Protein AF-U6F7Y5-F1 (afdb_monomer_lite)

Structure (mmCIF, N/CA/C/O backbone):
data_AF-U6F7Y5-F1
#
_entry.id   AF-U6F7Y5-F1
#
loop_
_atom_site.group_PDB
_atom_site.id
_atom_site.type_symbol
_atom_site.label_atom_id
_atom_site.label_alt_id
_atom_site.label_comp_id
_atom_site.label_asym_id
_atom_site.label_entity_id
_atom_site.label_seq_id
_atom_site.pdbx_PDB_ins_code
_atom_site.Cartn_x
_atom_site.Cartn_y
_atom_site.Cartn_z
_atom_site.occupancy
_atom_site.B_iso_or_equiv
_atom_site.auth_seq_id
_atom_site.auth_comp_id
_atom_site.auth_asym_id
_atom_site.auth_atom_id
_atom_site.pdbx_PDB_model_num
ATOM 1 N N . MET A 1 1 ? -9.810 -14.148 -5.718 1.00 81.38 1 MET A N 1
ATOM 2 C CA . MET A 1 1 ? -8.820 -13.082 -5.940 1.00 81.38 1 MET A CA 1
ATOM 3 C C . MET A 1 1 ? -9.529 -11.849 -6.467 1.00 81.38 1 MET A C 1
ATOM 5 O O . MET A 1 1 ? -9.920 -11.822 -7.628 1.00 81.38 1 MET A O 1
ATOM 9 N N . THR A 1 2 ? -9.741 -10.866 -5.599 1.00 94.75 2 THR A N 1
ATOM 10 C CA . THR A 1 2 ? -10.179 -9.507 -5.942 1.00 94.75 2 THR A CA 1
ATOM 11 C C . THR A 1 2 ? -8.966 -8.591 -6.131 1.00 94.75 2 THR A C 1
ATOM 13 O O . THR A 1 2 ? -7.846 -8.943 -5.753 1.00 94.75 2 THR A O 1
ATOM 16 N N . ILE A 1 3 ? -9.176 -7.390 -6.678 1.00 95.94 3 ILE A N 1
ATOM 17 C CA . ILE A 1 3 ? -8.120 -6.369 -6.785 1.00 95.94 3 ILE A CA 1
ATOM 18 C C . ILE A 1 3 ? -7.553 -6.022 -5.398 1.00 95.94 3 ILE A C 1
ATOM 20 O O . ILE A 1 3 ? -6.339 -5.939 -5.234 1.00 95.94 3 ILE A O 1
ATOM 24 N N . GLY A 1 4 ? -8.411 -5.894 -4.382 1.00 97.69 4 GLY A N 1
ATOM 25 C CA . GLY A 1 4 ? -7.981 -5.616 -3.010 1.00 97.69 4 GLY A CA 1
ATOM 26 C C . GLY A 1 4 ? -7.128 -6.730 -2.400 1.00 97.69 4 GLY A C 1
ATOM 27 O O . GLY A 1 4 ? -6.132 -6.445 -1.738 1.00 97.69 4 GLY A O 1
ATOM 28 N N . GLU A 1 5 ? -7.456 -7.997 -2.669 1.00 98.00 5 GLU A N 1
ATOM 29 C CA . GLU A 1 5 ? -6.633 -9.142 -2.246 1.00 98.00 5 GLU A CA 1
ATOM 30 C C . GLU A 1 5 ? -5.259 -9.142 -2.936 1.00 98.00 5 GLU A C 1
ATOM 32 O O . GLU A 1 5 ? -4.247 -9.429 -2.294 1.00 98.00 5 GLU A O 1
ATOM 37 N N . ALA A 1 6 ? -5.205 -8.777 -4.222 1.00 97.62 6 ALA A N 1
ATOM 38 C CA . ALA A 1 6 ? -3.954 -8.669 -4.970 1.00 97.62 6 ALA A CA 1
ATOM 39 C C . ALA A 1 6 ? -3.064 -7.530 -4.442 1.00 97.62 6 ALA A C 1
ATOM 41 O O . ALA A 1 6 ? -1.884 -7.755 -4.171 1.00 97.62 6 ALA A O 1
ATOM 42 N N . LEU A 1 7 ? -3.628 -6.337 -4.218 1.00 97.81 7 LEU A N 1
ATOM 43 C CA . LEU A 1 7 ? -2.898 -5.199 -3.644 1.00 97.81 7 LEU A CA 1
ATOM 44 C C . LEU A 1 7 ? -2.383 -5.515 -2.232 1.00 97.81 7 LEU A C 1
ATOM 46 O O . LEU A 1 7 ? -1.218 -5.254 -1.933 1.00 97.81 7 LEU A O 1
ATOM 50 N N . LYS A 1 8 ? -3.199 -6.178 -1.400 1.00 98.31 8 LYS A N 1
ATOM 51 C CA . LYS A 1 8 ? -2.779 -6.668 -0.079 1.00 98.31 8 LYS A CA 1
ATOM 52 C C . LYS A 1 8 ? -1.597 -7.623 -0.169 1.00 98.31 8 LYS A C 1
ATOM 54 O O . LYS A 1 8 ? -0.655 -7.497 0.610 1.00 98.31 8 LYS A O 1
ATOM 59 N N . SER A 1 9 ? -1.640 -8.574 -1.102 1.00 98.12 9 SER A N 1
ATOM 60 C CA . SER A 1 9 ? -0.537 -9.511 -1.316 1.00 98.12 9 SER A CA 1
ATOM 61 C C . SER A 1 9 ? 0.747 -8.763 -1.666 1.00 98.12 9 SER A C 1
ATOM 63 O O . SER A 1 9 ? 1.753 -8.942 -0.984 1.00 98.12 9 SER A O 1
ATOM 65 N N . VAL A 1 10 ? 0.709 -7.864 -2.655 1.00 97.25 10 VAL A N 1
ATOM 66 C CA . VAL A 1 10 ? 1.877 -7.061 -3.060 1.00 97.25 10 VAL A CA 1
ATOM 67 C C . VAL A 1 10 ? 2.429 -6.254 -1.887 1.00 97.25 10 VAL A C 1
ATOM 69 O O . VAL A 1 10 ? 3.629 -6.290 -1.626 1.00 97.25 10 VAL A O 1
ATOM 72 N N . ARG A 1 11 ? 1.554 -5.579 -1.135 1.00 97.69 11 ARG A N 1
ATOM 73 C CA . ARG A 1 11 ? 1.938 -4.785 0.034 1.00 97.69 11 ARG A CA 1
ATOM 74 C C . ARG A 1 11 ? 2.661 -5.622 1.090 1.00 97.69 11 ARG A C 1
ATOM 76 O O . ARG A 1 11 ? 3.692 -5.201 1.607 1.00 97.69 11 ARG A O 1
ATOM 83 N N . LEU A 1 12 ? 2.121 -6.798 1.417 1.00 98.12 12 LEU A N 1
ATOM 84 C CA . LEU A 1 12 ? 2.721 -7.696 2.404 1.00 98.12 12 LEU A CA 1
ATOM 85 C C . LEU A 1 12 ? 4.076 -8.235 1.932 1.00 98.12 12 LEU A C 1
ATOM 87 O O . LEU A 1 12 ? 4.999 -8.296 2.738 1.00 98.12 12 LEU A O 1
ATOM 91 N N . HIS A 1 13 ? 4.225 -8.555 0.642 1.00 95.88 13 HIS A N 1
ATOM 92 C CA . HIS A 1 13 ? 5.519 -8.950 0.070 1.00 95.88 13 HIS A CA 1
ATOM 93 C C . HIS A 1 13 ? 6.546 -7.813 0.106 1.00 95.88 13 HIS A C 1
ATOM 95 O O . HIS A 1 13 ? 7.728 -8.065 0.317 1.00 95.88 13 HIS A O 1
ATOM 101 N N . ALA A 1 14 ? 6.102 -6.568 -0.070 1.00 95.06 14 ALA A N 1
ATOM 102 C CA . ALA A 1 14 ? 6.953 -5.390 0.060 1.00 95.06 14 ALA A CA 1
ATOM 103 C C . ALA A 1 14 ? 7.290 -5.037 1.522 1.00 95.06 14 ALA A C 1
ATOM 105 O O . ALA A 1 14 ? 8.170 -4.214 1.757 1.00 95.06 14 ALA A O 1
ATOM 106 N N . GLY A 1 15 ? 6.605 -5.635 2.504 1.00 97.00 15 GLY A N 1
ATOM 107 C CA . GLY A 1 15 ? 6.839 -5.380 3.927 1.00 97.00 15 GLY A CA 1
ATOM 108 C C . GLY A 1 15 ? 6.381 -4.002 4.414 1.00 97.00 15 GLY A C 1
ATOM 109 O O . GLY A 1 15 ? 6.837 -3.565 5.466 1.00 97.00 15 GLY A O 1
ATOM 110 N N . ILE A 1 16 ? 5.490 -3.324 3.680 1.00 97.62 16 ILE A N 1
ATOM 111 C CA . ILE A 1 16 ? 5.038 -1.962 4.008 1.00 97.62 16 ILE A CA 1
ATOM 112 C C . ILE A 1 16 ? 3.641 -1.942 4.655 1.00 97.62 16 ILE A C 1
ATOM 114 O O . ILE A 1 16 ? 2.802 -2.841 4.486 1.00 97.62 16 ILE A O 1
ATOM 118 N N . SER A 1 17 ? 3.372 -0.890 5.418 1.00 98.50 17 SER A N 1
ATOM 119 C CA . SER A 1 17 ? 2.086 -0.616 6.059 1.00 98.50 17 SER A CA 1
ATOM 120 C C . SER A 1 17 ? 1.009 -0.183 5.055 1.00 98.50 17 SER A C 1
ATOM 122 O O . SER A 1 17 ? 1.289 0.215 3.924 1.00 98.50 17 SER A O 1
ATOM 124 N N . GLN A 1 18 ? -0.262 -0.251 5.470 1.00 98.62 18 GLN A N 1
ATOM 125 C CA . GLN A 1 18 ? -1.381 0.277 4.674 1.00 98.62 18 GLN A CA 1
ATOM 126 C C . GLN A 1 18 ? -1.243 1.791 4.448 1.00 98.62 18 GLN A C 1
ATOM 128 O O . GLN A 1 18 ? -1.560 2.271 3.364 1.00 98.62 18 GLN A O 1
ATOM 133 N N . THR A 1 19 ? -0.711 2.520 5.434 1.00 98.56 19 THR A N 1
ATOM 134 C CA . THR A 1 19 ? -0.417 3.954 5.332 1.00 98.56 19 THR A CA 1
ATOM 135 C C . THR A 1 19 ? 0.598 4.248 4.236 1.00 98.56 19 THR A C 1
ATOM 137 O O . THR A 1 19 ? 0.361 5.130 3.419 1.00 98.56 19 THR A O 1
ATOM 140 N N . GLU A 1 20 ? 1.704 3.503 4.187 1.00 98.31 20 GLU A N 1
ATOM 141 C CA . GLU A 1 20 ? 2.740 3.677 3.160 1.00 98.31 20 GLU A CA 1
ATOM 142 C C . GLU A 1 20 ? 2.223 3.330 1.765 1.00 98.31 20 GLU A C 1
ATOM 144 O O . GLU A 1 20 ? 2.479 4.065 0.820 1.00 98.31 20 GLU A O 1
ATOM 149 N N . MET A 1 21 ? 1.449 2.249 1.641 1.00 97.94 21 MET A N 1
ATOM 150 C CA . MET A 1 21 ? 0.868 1.838 0.361 1.00 97.94 21 MET A CA 1
ATOM 151 C C . MET A 1 21 ? -0.155 2.849 -0.174 1.00 97.94 21 MET A C 1
ATOM 153 O O . MET A 1 21 ? -0.233 3.072 -1.377 1.00 97.94 21 MET A O 1
ATOM 157 N N . ALA A 1 22 ? -0.955 3.450 0.711 1.00 98.06 22 ALA A N 1
ATOM 158 C CA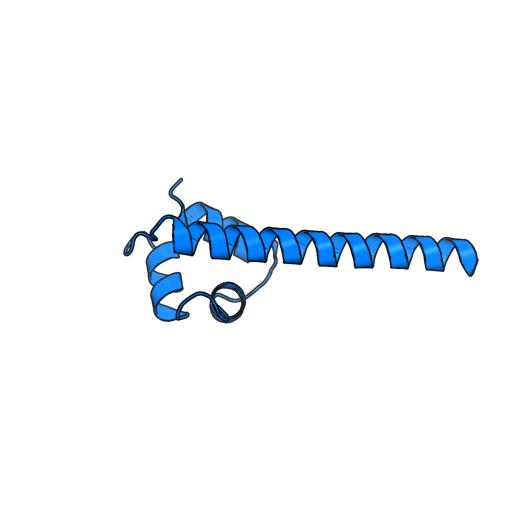 . ALA A 1 22 ? -1.984 4.419 0.342 1.00 98.06 22 ALA A CA 1
ATOM 159 C C . ALA A 1 22 ? -1.439 5.845 0.142 1.00 98.06 22 ALA A C 1
ATOM 161 O O . ALA A 1 22 ? -2.143 6.693 -0.414 1.00 98.06 22 ALA A O 1
ATOM 162 N N . ALA A 1 23 ? -0.215 6.126 0.603 1.00 96.81 23 ALA A N 1
ATOM 163 C CA . ALA A 1 23 ? 0.342 7.470 0.687 1.00 96.81 23 ALA A CA 1
ATOM 164 C C . ALA A 1 23 ? 0.299 8.207 -0.661 1.00 96.81 23 ALA A C 1
ATOM 166 O O . ALA A 1 23 ? 0.918 7.799 -1.640 1.00 96.81 23 ALA A O 1
ATOM 167 N N . GLY A 1 24 ? -0.433 9.323 -0.697 1.00 95.31 24 GLY A N 1
ATOM 168 C CA . GLY A 1 24 ? -0.556 10.167 -1.889 1.00 95.31 24 GLY A CA 1
ATOM 169 C C . GLY A 1 24 ? -1.500 9.639 -2.975 1.00 95.31 24 GLY A C 1
ATOM 170 O O . GLY A 1 24 ? -1.635 10.305 -3.994 1.00 95.31 24 GLY A O 1
ATOM 171 N N . ILE A 1 25 ? -2.166 8.497 -2.761 1.00 97.81 25 ILE A N 1
ATOM 172 C CA . ILE A 1 25 ? -3.154 7.926 -3.693 1.00 97.81 25 ILE A CA 1
ATOM 173 C C . ILE A 1 25 ? -4.562 8.048 -3.098 1.00 97.81 25 ILE A C 1
ATOM 175 O O . ILE A 1 25 ? -5.453 8.638 -3.700 1.00 97.81 25 ILE A O 1
ATOM 179 N N . VAL A 1 26 ? -4.761 7.534 -1.882 1.00 98.19 26 VAL A N 1
ATOM 180 C CA . VAL A 1 26 ? -6.039 7.554 -1.148 1.00 98.19 26 VAL A CA 1
ATOM 181 C C . VAL A 1 26 ? -5.778 7.631 0.357 1.00 98.19 26 VAL A C 1
ATOM 183 O O . VAL A 1 26 ? -4.642 7.548 0.817 1.00 98.19 26 VAL A O 1
ATOM 186 N N . SER A 1 27 ? -6.828 7.767 1.170 1.00 98.50 27 SER A N 1
ATOM 187 C CA . SER A 1 27 ? -6.667 7.615 2.619 1.00 98.50 27 SER A CA 1
ATOM 188 C C . SER A 1 27 ? -6.388 6.156 3.002 1.00 98.50 27 SER A C 1
ATOM 190 O O . SER A 1 27 ? -6.901 5.226 2.375 1.00 98.50 27 SER A O 1
ATOM 192 N N . GLU A 1 28 ? -5.631 5.949 4.083 1.00 98.31 28 GLU A N 1
ATOM 193 C CA . GLU A 1 28 ? -5.388 4.613 4.651 1.00 98.31 28 GLU A CA 1
ATOM 194 C C . GLU A 1 28 ? -6.711 3.886 4.935 1.00 98.31 28 GLU A C 1
ATOM 196 O O . GLU A 1 28 ? -6.886 2.748 4.510 1.00 98.31 28 GLU A O 1
ATOM 201 N N . SER A 1 29 ? -7.687 4.565 5.548 1.00 98.25 29 SER A N 1
ATOM 202 C CA . SER A 1 29 ? -8.988 3.971 5.875 1.00 98.25 29 SER A CA 1
ATOM 203 C C . SER A 1 29 ? -9.736 3.474 4.633 1.0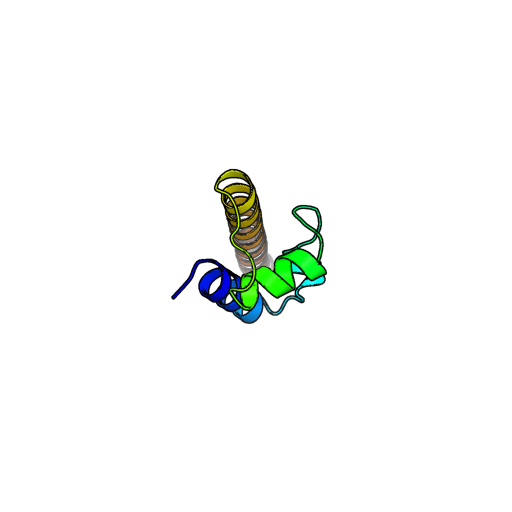0 98.25 29 SER A C 1
ATOM 205 O O . SER A 1 29 ? -10.362 2.410 4.666 1.00 98.25 29 SER A O 1
ATOM 207 N N . PHE A 1 30 ? -9.667 4.222 3.526 1.00 98.44 30 PHE A N 1
ATOM 208 C CA . PHE A 1 30 ? -10.238 3.798 2.251 1.00 98.44 30 PHE A CA 1
ATOM 209 C C . PHE A 1 30 ? -9.513 2.555 1.726 1.00 98.44 30 PHE A C 1
ATOM 211 O O . PHE A 1 30 ? -10.155 1.538 1.464 1.00 98.44 30 PHE A O 1
ATOM 218 N N . TYR A 1 31 ? -8.181 2.588 1.672 1.00 98.38 31 TYR A N 1
ATOM 219 C CA . TYR A 1 31 ? -7.370 1.456 1.226 1.00 98.38 31 TYR A CA 1
ATOM 220 C C . TYR A 1 31 ? -7.592 0.190 2.079 1.00 98.38 31 TYR A C 1
ATOM 222 O O . TYR A 1 31 ? -7.768 -0.910 1.558 1.00 98.38 31 TYR A O 1
ATOM 230 N N . SER A 1 32 ? -7.716 0.343 3.396 1.00 98.44 32 SER A N 1
ATOM 231 C CA . SER A 1 32 ? -8.022 -0.734 4.340 1.00 98.44 32 SER A CA 1
ATOM 232 C C . SER A 1 32 ? -9.364 -1.416 4.032 1.00 98.44 32 SER A C 1
ATOM 234 O O . SER A 1 32 ? -9.503 -2.635 4.162 1.00 98.44 32 SER A O 1
ATOM 236 N N . LYS A 1 33 ? -10.370 -0.654 3.580 1.00 98.44 33 LYS A N 1
ATOM 237 C CA . LYS A 1 33 ? -11.662 -1.200 3.133 1.00 98.44 33 LYS A CA 1
ATOM 238 C C . LYS A 1 33 ? -11.563 -1.910 1.782 1.00 98.44 33 LYS A C 1
ATOM 240 O O . LYS A 1 33 ? -12.261 -2.906 1.592 1.00 98.44 33 LYS A O 1
ATOM 245 N N . VAL A 1 34 ? -10.698 -1.438 0.885 1.00 98.12 34 VAL A N 1
ATOM 246 C CA . VAL A 1 34 ? -10.401 -2.100 -0.395 1.00 98.12 34 VAL A CA 1
ATOM 247 C C . VAL A 1 34 ? -9.771 -3.470 -0.151 1.00 98.12 34 VAL A C 1
ATOM 249 O O . VAL A 1 34 ? -10.270 -4.464 -0.672 1.00 98.12 34 VAL A O 1
ATOM 252 N N . GLU A 1 35 ? -8.758 -3.568 0.718 1.00 98.12 35 GLU A N 1
ATOM 253 C CA . GLU A 1 35 ? -8.129 -4.856 1.068 1.00 98.12 35 GLU A CA 1
ATOM 254 C C . GLU A 1 35 ? -9.110 -5.867 1.689 1.00 98.12 35 GLU A C 1
ATOM 256 O O . GLU A 1 35 ? -8.898 -7.075 1.590 1.00 98.12 35 GLU A O 1
ATOM 261 N N . ARG A 1 36 ? -10.179 -5.388 2.339 1.00 97.12 36 ARG A N 1
ATOM 262 C CA . ARG A 1 36 ? -11.249 -6.223 2.914 1.00 97.12 36 ARG A CA 1
ATOM 263 C C . ARG A 1 36 ? -12.390 -6.534 1.939 1.00 97.12 36 ARG A C 1
ATOM 265 O O . ARG A 1 36 ? -13.337 -7.204 2.335 1.00 97.12 36 ARG A O 1
ATOM 272 N N . GLY A 1 37 ? -12.344 -6.023 0.708 1.00 96.25 37 GLY A N 1
ATOM 273 C CA . GLY A 1 37 ? -13.420 -6.184 -0.275 1.00 96.25 37 GLY A CA 1
ATOM 274 C C . GLY A 1 37 ? -14.699 -5.404 0.054 1.00 96.25 37 GLY A C 1
ATOM 275 O O . GLY A 1 37 ? -15.745 -5.687 -0.517 1.00 96.25 37 GLY A O 1
ATOM 276 N N . VAL A 1 38 ? -14.632 -4.429 0.969 1.00 97.19 38 VAL A N 1
ATOM 277 C CA . VAL A 1 38 ? -15.777 -3.586 1.361 1.00 97.19 38 VAL A CA 1
ATOM 278 C C . VAL A 1 38 ? -15.984 -2.443 0.365 1.00 97.19 38 VAL A C 1
ATOM 280 O O . VAL A 1 38 ? -17.109 -2.000 0.161 1.00 97.19 38 VAL A O 1
ATOM 283 N N . HIS A 1 39 ? -14.906 -1.960 -0.257 1.00 96.50 39 HIS A N 1
ATOM 284 C CA . HIS A 1 39 ? -14.955 -0.920 -1.283 1.00 96.50 39 HIS A CA 1
ATOM 285 C C . HIS A 1 39 ? -14.245 -1.378 -2.555 1.00 96.50 39 HIS A C 1
ATOM 287 O O . HIS A 1 39 ? -13.160 -1.957 -2.497 1.00 96.50 39 HIS A O 1
ATOM 293 N N . ALA A 1 40 ? -14.854 -1.081 -3.701 1.00 95.31 40 ALA A N 1
ATOM 294 C CA . ALA A 1 40 ? -14.182 -1.157 -4.989 1.00 95.31 40 ALA A CA 1
ATOM 295 C C . ALA A 1 40 ? -13.295 0.080 -5.195 1.00 95.31 40 ALA A C 1
ATOM 297 O O . ALA A 1 40 ? -13.543 1.136 -4.610 1.00 95.31 40 ALA A O 1
ATOM 298 N N . ILE A 1 41 ? -12.289 -0.064 -6.051 1.00 96.25 41 ILE A N 1
ATOM 299 C CA . ILE A 1 41 ? -11.541 1.063 -6.609 1.00 96.25 41 ILE A CA 1
ATOM 300 C C . ILE A 1 41 ? -11.911 1.224 -8.075 1.00 96.25 41 ILE A C 1
ATOM 302 O O . ILE A 1 41 ? -12.186 0.233 -8.756 1.00 96.25 41 ILE A O 1
ATOM 306 N N . ASP A 1 42 ? -11.936 2.465 -8.544 1.00 97.19 42 ASP A N 1
ATOM 307 C CA . ASP A 1 42 ? -12.069 2.757 -9.965 1.00 97.19 42 ASP A CA 1
ATOM 308 C C . ASP A 1 42 ? -10.754 2.496 -10.718 1.00 97.19 42 ASP A C 1
ATOM 310 O O . ASP A 1 42 ? -9.709 2.176 -10.138 1.00 97.19 42 ASP A O 1
ATOM 314 N N . ALA A 1 43 ? -10.830 2.585 -12.046 1.00 98.00 43 ALA A N 1
ATOM 315 C CA . ALA A 1 43 ? -9.700 2.302 -12.919 1.00 98.00 43 ALA A CA 1
ATOM 316 C C . ALA A 1 43 ? -8.560 3.318 -12.753 1.00 98.00 43 ALA A C 1
ATOM 318 O O . ALA A 1 43 ? -7.399 2.920 -12.796 1.00 98.00 43 ALA A O 1
ATOM 319 N N . GLU A 1 44 ? -8.867 4.600 -12.540 1.00 98.38 44 GLU A N 1
ATOM 320 C CA . GLU A 1 44 ? -7.849 5.644 -12.372 1.00 98.38 44 GLU A CA 1
ATOM 321 C C . GLU A 1 44 ? -7.047 5.407 -11.091 1.00 98.38 44 GLU A C 1
ATOM 323 O O . GLU A 1 44 ? -5.824 5.298 -11.133 1.00 98.38 44 GLU A O 1
ATOM 328 N N . THR A 1 45 ? -7.732 5.177 -9.972 1.00 98.06 45 THR A N 1
ATOM 329 C CA . THR A 1 45 ? -7.115 4.828 -8.688 1.00 98.06 45 THR A CA 1
ATOM 330 C C . THR A 1 45 ? -6.277 3.551 -8.795 1.00 98.06 45 THR A C 1
ATOM 332 O O . THR A 1 45 ? -5.182 3.471 -8.235 1.00 98.06 45 THR A O 1
ATOM 335 N N . LEU A 1 46 ? -6.750 2.537 -9.528 1.00 98.19 46 LEU A N 1
ATOM 336 C CA . LEU A 1 46 ? -5.965 1.324 -9.770 1.00 98.19 46 LEU A CA 1
ATOM 337 C C . LEU A 1 46 ? -4.678 1.620 -10.557 1.00 98.19 46 LEU A C 1
ATOM 339 O O . LEU A 1 46 ? -3.622 1.090 -10.209 1.00 98.19 46 LEU A O 1
ATOM 343 N N . ILE A 1 47 ? -4.741 2.472 -11.582 1.00 98.50 47 ILE A N 1
ATOM 344 C CA . ILE A 1 47 ? -3.566 2.884 -12.365 1.00 98.50 47 ILE A CA 1
ATOM 345 C C . ILE A 1 47 ? -2.535 3.584 -11.469 1.00 98.50 47 ILE A C 1
ATOM 347 O O . ILE A 1 47 ? -1.341 3.294 -11.581 1.00 98.50 47 ILE A O 1
ATOM 351 N N . GLU A 1 48 ? -2.975 4.435 -10.541 1.00 98.56 48 GLU A N 1
ATOM 352 C CA . GLU A 1 48 ? -2.098 5.088 -9.562 1.00 98.56 48 GLU A CA 1
ATOM 353 C C . GLU A 1 48 ? -1.351 4.064 -8.688 1.00 98.56 48 GLU A C 1
ATOM 355 O O . GLU A 1 48 ? -0.125 4.138 -8.551 1.00 98.56 48 GLU A O 1
ATOM 360 N N . PHE A 1 49 ? -2.056 3.051 -8.165 1.00 98.31 49 PHE A N 1
ATOM 361 C CA . PHE A 1 49 ? -1.428 1.961 -7.408 1.00 98.31 49 PHE A CA 1
ATOM 362 C C . PHE A 1 49 ? -0.442 1.155 -8.257 1.00 98.31 49 PHE A C 1
ATOM 364 O O . PHE A 1 49 ? 0.666 0.861 -7.803 1.00 98.31 49 PHE A O 1
ATOM 371 N N . CYS A 1 50 ? -0.801 0.817 -9.499 1.00 98.12 50 CYS A N 1
ATOM 372 C CA . CYS A 1 50 ? 0.103 0.125 -10.415 1.00 98.12 50 CYS A CA 1
ATOM 373 C C . CYS A 1 50 ? 1.376 0.942 -10.673 1.00 98.12 50 CYS A C 1
ATOM 375 O O . CYS A 1 50 ? 2.475 0.388 -10.614 1.00 98.12 50 CYS A O 1
ATOM 377 N N . ARG A 1 51 ? 1.254 2.257 -10.902 1.00 98.38 51 ARG A N 1
ATOM 378 C CA . ARG A 1 51 ? 2.411 3.142 -11.096 1.00 98.38 51 ARG A CA 1
ATOM 379 C C . ARG A 1 51 ? 3.315 3.155 -9.865 1.00 98.38 51 ARG A C 1
ATOM 381 O O . ARG A 1 51 ? 4.530 3.043 -10.016 1.00 98.38 51 ARG A O 1
ATOM 388 N N . PHE A 1 52 ? 2.741 3.264 -8.667 1.00 98.00 52 PHE A N 1
ATOM 389 C CA . PHE A 1 52 ? 3.501 3.235 -7.417 1.00 98.00 52 PHE A CA 1
ATOM 390 C C . PHE A 1 52 ? 4.294 1.930 -7.257 1.00 98.00 52 PHE A C 1
ATOM 392 O O . PHE A 1 52 ? 5.500 1.968 -7.011 1.00 98.00 52 PHE A O 1
ATOM 399 N N . ILE A 1 53 ? 3.652 0.779 -7.483 1.00 97.12 53 ILE A N 1
ATOM 400 C CA . ILE A 1 53 ? 4.298 -0.540 -7.396 1.00 97.12 53 ILE A CA 1
ATOM 401 C C . ILE A 1 53 ? 5.446 -0.664 -8.410 1.00 97.12 53 ILE A C 1
ATOM 403 O O . ILE A 1 53 ? 6.532 -1.126 -8.058 1.00 97.12 53 ILE A O 1
ATOM 407 N N . ILE A 1 54 ? 5.231 -0.227 -9.656 1.00 96.94 54 ILE A N 1
ATOM 408 C CA . ILE A 1 54 ? 6.263 -0.244 -10.703 1.00 96.94 54 ILE A CA 1
ATOM 409 C C . ILE A 1 54 ? 7.453 0.629 -10.298 1.00 96.94 54 ILE A C 1
ATOM 411 O O . ILE A 1 54 ? 8.597 0.193 -10.411 1.00 96.94 54 ILE A O 1
ATOM 415 N N . LEU A 1 55 ? 7.207 1.838 -9.788 1.00 96.69 55 LEU A N 1
ATOM 416 C CA . LEU A 1 55 ? 8.272 2.737 -9.349 1.00 96.69 55 LEU A CA 1
ATOM 417 C C . LEU A 1 55 ? 9.075 2.143 -8.184 1.00 96.69 55 LEU A C 1
ATOM 419 O O . LEU A 1 55 ? 10.302 2.224 -8.184 1.00 96.69 55 LEU A O 1
ATOM 423 N N . MET A 1 56 ? 8.402 1.502 -7.227 1.00 93.25 56 MET A N 1
ATOM 424 C CA . MET A 1 56 ? 9.050 0.820 -6.107 1.00 93.25 56 MET A CA 1
ATOM 425 C C . MET A 1 56 ? 9.955 -0.325 -6.589 1.00 93.25 56 MET A C 1
ATOM 427 O O . MET A 1 56 ? 11.093 -0.445 -6.132 1.00 93.25 56 MET A O 1
ATOM 431 N N . LEU A 1 57 ? 9.494 -1.123 -7.559 1.00 93.94 57 LEU A N 1
ATOM 432 C CA . LEU A 1 57 ? 10.294 -2.185 -8.174 1.00 93.94 57 LEU A CA 1
ATOM 433 C C . LEU A 1 57 ? 11.509 -1.628 -8.930 1.00 93.94 57 LEU A C 1
ATOM 435 O O . LEU A 1 57 ? 12.614 -2.153 -8.792 1.00 93.94 57 LEU A O 1
ATOM 439 N N . LEU A 1 58 ? 11.326 -0.555 -9.706 1.00 95.62 58 LEU A N 1
ATOM 440 C CA . LEU A 1 58 ? 12.417 0.104 -10.430 1.00 95.62 58 LEU A CA 1
ATOM 441 C C . LEU A 1 58 ? 13.463 0.681 -9.469 1.00 95.62 58 LEU A C 1
ATOM 443 O O . LEU A 1 58 ? 14.660 0.514 -9.697 1.00 95.62 58 LEU A O 1
ATOM 447 N N . ALA A 1 59 ? 13.029 1.305 -8.372 1.00 93.38 59 ALA A N 1
ATOM 448 C CA . ALA A 1 59 ? 13.922 1.817 -7.337 1.00 93.38 59 ALA A CA 1
ATOM 449 C C . ALA A 1 59 ? 14.717 0.690 -6.658 1.00 93.38 59 ALA A C 1
ATOM 451 O O . ALA A 1 59 ? 15.924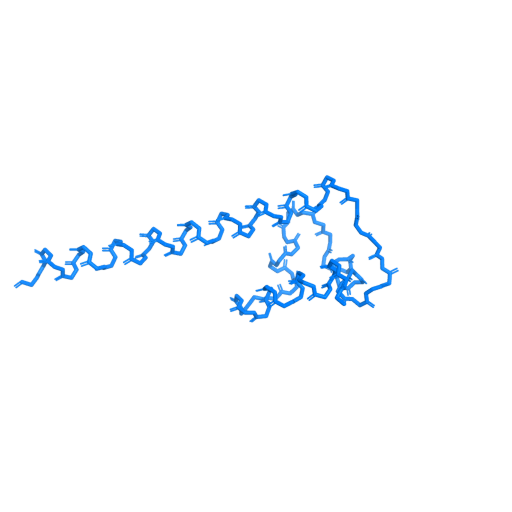 0.825 -6.442 1.00 93.38 59 ALA A O 1
ATOM 452 N N . PHE A 1 60 ? 14.063 -0.440 -6.370 1.00 93.56 60 PHE A N 1
ATOM 453 C CA . PHE A 1 60 ? 14.724 -1.629 -5.836 1.00 93.56 60 PHE A CA 1
ATOM 454 C C . PHE A 1 60 ? 15.783 -2.175 -6.803 1.00 93.56 60 PHE A C 1
ATOM 456 O O . PHE A 1 60 ? 16.933 -2.370 -6.405 1.00 93.56 60 PHE A O 1
ATOM 463 N N . LEU A 1 61 ? 15.428 -2.362 -8.079 1.00 94.00 61 LEU A N 1
ATOM 464 C CA . LEU A 1 61 ? 16.347 -2.875 -9.095 1.00 94.00 61 LEU A CA 1
ATOM 465 C C . LEU A 1 61 ? 17.548 -1.943 -9.293 1.00 94.00 61 LEU A C 1
ATOM 467 O O . LEU A 1 61 ? 18.684 -2.405 -9.355 1.00 94.00 61 LEU A O 1
ATOM 471 N N . HIS A 1 62 ? 17.313 -0.631 -9.335 1.00 94.69 62 HIS A N 1
ATOM 472 C CA . HIS A 1 62 ? 18.378 0.362 -9.442 1.00 94.69 62 HIS A CA 1
ATOM 473 C C . HIS A 1 62 ? 19.373 0.259 -8.276 1.00 94.69 62 HIS A C 1
ATOM 475 O O . HIS A 1 62 ? 20.584 0.231 -8.495 1.00 94.69 62 HIS A O 1
ATOM 481 N N . LYS A 1 63 ? 18.871 0.121 -7.041 1.00 93.50 63 LYS A N 1
ATOM 482 C CA . LYS A 1 63 ? 19.710 -0.049 -5.847 1.00 93.50 63 LYS A CA 1
ATOM 483 C C . LYS A 1 63 ? 20.513 -1.354 -5.884 1.00 93.50 63 LYS A C 1
ATOM 485 O O . LYS A 1 63 ? 21.687 -1.346 -5.523 1.00 93.50 63 LYS A O 1
ATOM 490 N N . LEU A 1 64 ? 19.899 -2.446 -6.343 1.00 93.69 64 LEU A N 1
ATOM 491 C CA . LEU A 1 64 ? 20.542 -3.756 -6.468 1.00 93.69 64 LEU A CA 1
ATOM 492 C C . LEU A 1 64 ? 21.676 -3.756 -7.504 1.00 93.69 64 LEU A C 1
ATOM 494 O O . LEU A 1 64 ? 22.743 -4.310 -7.249 1.00 93.69 64 LEU A O 1
ATOM 498 N N . ILE A 1 65 ? 21.456 -3.126 -8.662 1.00 93.88 65 ILE A N 1
ATOM 499 C CA . ILE A 1 65 ? 22.469 -3.015 -9.721 1.00 93.88 65 ILE A CA 1
ATOM 500 C C . ILE A 1 65 ? 23.654 -2.182 -9.230 1.00 93.88 65 ILE A C 1
ATOM 502 O O . ILE A 1 65 ? 24.798 -2.603 -9.381 1.00 93.88 65 ILE A O 1
ATOM 506 N N . ILE A 1 66 ? 23.394 -1.025 -8.610 1.00 92.88 66 ILE A N 1
ATOM 507 C CA . ILE A 1 66 ? 24.462 -0.164 -8.085 1.00 92.88 66 ILE A CA 1
ATOM 508 C C . ILE A 1 66 ? 25.289 -0.897 -7.028 1.00 92.88 66 ILE A C 1
ATOM 510 O O . ILE A 1 66 ? 26.513 -0.790 -7.067 1.00 92.88 66 ILE A 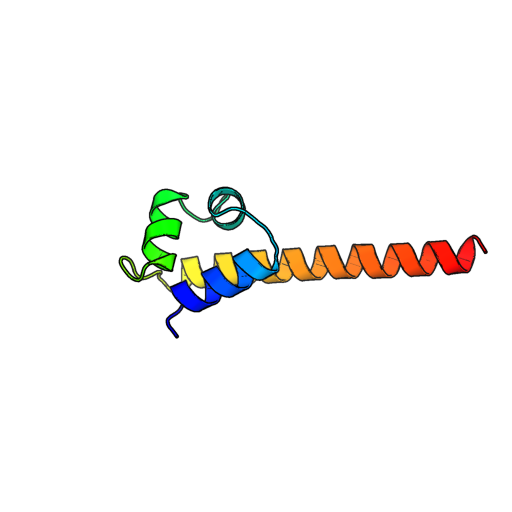O 1
ATOM 514 N N . SER A 1 67 ? 24.659 -1.648 -6.114 1.00 91.50 67 SER A N 1
ATOM 515 C CA . SER A 1 67 ? 25.411 -2.378 -5.086 1.00 91.50 67 SER A CA 1
ATOM 516 C C . SER A 1 67 ? 26.374 -3.389 -5.714 1.00 91.50 67 SER A C 1
ATOM 518 O O . SER A 1 67 ? 27.552 -3.379 -5.387 1.00 91.50 67 SER A O 1
ATOM 520 N N . HIS A 1 68 ? 25.910 -4.176 -6.690 1.00 89.50 68 HIS A N 1
ATOM 521 C CA . HIS A 1 68 ? 26.745 -5.175 -7.365 1.00 89.50 68 HIS A CA 1
ATOM 522 C C . HIS A 1 68 ? 27.862 -4.555 -8.211 1.00 89.50 68 HIS A C 1
ATOM 524 O O . HIS A 1 68 ? 28.962 -5.100 -8.274 1.00 89.50 68 HIS A O 1
ATOM 530 N N . LEU A 1 69 ? 27.598 -3.423 -8.871 1.00 87.00 69 LEU A N 1
ATOM 531 C CA . LEU A 1 69 ? 28.629 -2.710 -9.625 1.00 87.00 69 LEU A CA 1
ATOM 532 C C . LEU A 1 69 ? 29.711 -2.164 -8.686 1.00 87.00 69 LEU A C 1
ATOM 534 O O . LEU A 1 69 ? 30.892 -2.330 -8.969 1.00 87.00 69 LEU A O 1
ATOM 538 N N . LEU A 1 70 ? 29.326 -1.546 -7.566 1.00 83.06 70 LEU A N 1
ATOM 539 C CA . LEU A 1 70 ? 30.282 -1.034 -6.581 1.00 83.06 70 LEU A CA 1
ATOM 540 C C . LEU A 1 70 ? 31.146 -2.151 -5.994 1.00 83.06 70 LEU A C 1
ATOM 542 O O . LEU A 1 70 ? 32.360 -1.981 -5.930 1.00 83.06 70 LEU A O 1
ATOM 546 N N . ASP A 1 71 ? 30.546 -3.290 -5.647 1.00 86.50 71 ASP A N 1
ATOM 547 C CA . ASP A 1 71 ? 31.285 -4.447 -5.135 1.00 86.50 71 ASP A CA 1
ATOM 548 C C . ASP A 1 71 ? 32.319 -4.954 -6.154 1.00 86.50 71 ASP A C 1
ATOM 550 O O . ASP A 1 71 ? 33.436 -5.273 -5.770 1.00 86.50 71 ASP A O 1
ATOM 554 N N . HIS A 1 72 ? 31.988 -4.963 -7.452 1.00 83.69 72 HIS A N 1
ATOM 555 C CA . HIS A 1 72 ? 32.900 -5.390 -8.521 1.00 83.69 72 HIS A CA 1
ATOM 556 C C . HIS A 1 72 ? 34.021 -4.378 -8.829 1.00 83.69 72 HIS A C 1
ATOM 558 O O . HIS A 1 72 ? 35.109 -4.772 -9.238 1.00 83.69 72 HIS A O 1
ATOM 564 N N . PHE A 1 73 ? 33.772 -3.069 -8.717 1.00 78.94 73 PHE A N 1
ATOM 565 C CA . PHE A 1 73 ? 34.781 -2.039 -9.024 1.00 78.94 73 PHE A CA 1
ATOM 566 C C . PHE A 1 73 ? 35.679 -1.676 -7.832 1.00 78.94 73 PHE A C 1
ATOM 568 O O . PHE A 1 73 ? 36.725 -1.060 -8.037 1.00 78.94 73 PHE A O 1
ATOM 575 N N . LEU A 1 74 ? 35.270 -2.011 -6.604 1.00 71.38 74 LEU A N 1
ATOM 576 C CA . LEU A 1 74 ? 36.026 -1.746 -5.374 1.00 71.38 74 LEU A CA 1
ATOM 577 C C . LEU A 1 74 ? 36.754 -2.988 -4.819 1.00 71.38 74 LEU A C 1
ATOM 579 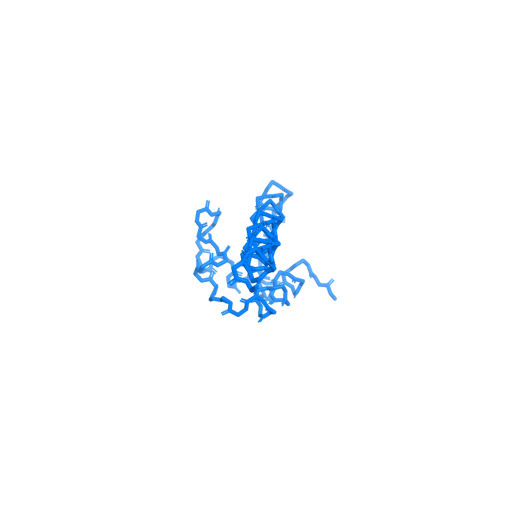O O . LEU A 1 74 ? 37.478 -2.852 -3.831 1.00 71.38 74 LEU A O 1
ATOM 583 N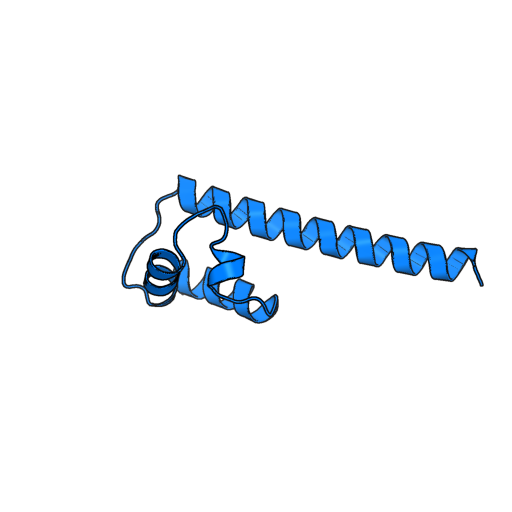 N . SER A 1 75 ? 36.574 -4.163 -5.436 1.00 66.44 75 SER A N 1
ATOM 584 C CA . SER A 1 75 ? 37.315 -5.412 -5.172 1.00 66.44 75 SER A CA 1
ATOM 585 C C . SER A 1 75 ? 38.511 -5.583 -6.101 1.00 66.44 75 SER A C 1
ATOM 587 O O . SER A 1 75 ? 39.579 -6.011 -5.614 1.00 66.44 75 SER A O 1
#

pLDDT: mean 94.94, std 6.0, range [66.44, 98.62]

Organism: NCBI:txid1226333

Sequence (75 aa):
MTIGEALKSVRLHAGISQTEMAAGIVSESFYSKVERGVHAIDAETLIEFCRFIILMLLAFLHKLIISHLLDHFLS

Radius of gyration: 15.57 Å; chains: 1; bounding box: 53×23×19 Å

Foldseek 3Di:
DAPLCVLVVLCVVVVHDLCVLCPPLHHSVQSVCSVVVNDDDDPVSSVVSVVVSVVVVVVVVVVVVVVVVCVVVVD

InterPro domains:
  IPR001387 Cro/C1-type, helix-turn-helix domain [PF01381] (7-52)
  IPR001387 Cro/C1-type, helix-turn-helix domain [PS50943] (7-52)
  IPR001387 Cro/C1-type, helix-turn-helix domain [SM00530] (6-59)
  IPR001387 Cro/C1-type, helix-turn-helix domain [cd00093] (4-53)
  IPR010982 Lambda repressor-like, DNA-binding domain superfamily [G3DSA:1.10.260.40] (1-64)
  IPR010982 Lambda repressor-like, DNA-binding domain superfamily [SSF47413] (1-52)

Secondary structure (DSSP, 8-state):
--HHHHHHHHHHHHT--HHHHHTTTS-HHHHHHHHTTSS---HHHHHHHHHHHHHHHHHHHHHHHHHHHHHHHH-